Protein AF-A0A0G0I652-F1 (afdb_monomer_lite)

Radius of gyration: 17.67 Å; chains: 1; bounding box: 47×29×38 Å

Secondary structure (DSSP, 8-state):
-----SHHHHHHT-HHHHHHHHHHHHHHHS-PPPHHHHHHHHHHHHHHHHHH-----HHHHHHHHHHHHHTPPP---

Foldseek 3Di:
DDPPDDPPVDVCQDPVNLVVQQVVCCVVPVDGDDSVRSSVVSVVVVVVCVVVCPPCDPVNVVVVVVVVVVPPPPPDD

Structure (mmCIF, N/CA/C/O backbone):
data_AF-A0A0G0I652-F1
#
_entry.id   AF-A0A0G0I652-F1
#
loop_
_atom_site.group_PDB
_atom_site.id
_atom_site.type_symbol
_atom_site.label_atom_id
_atom_site.label_alt_id
_atom_site.label_comp_id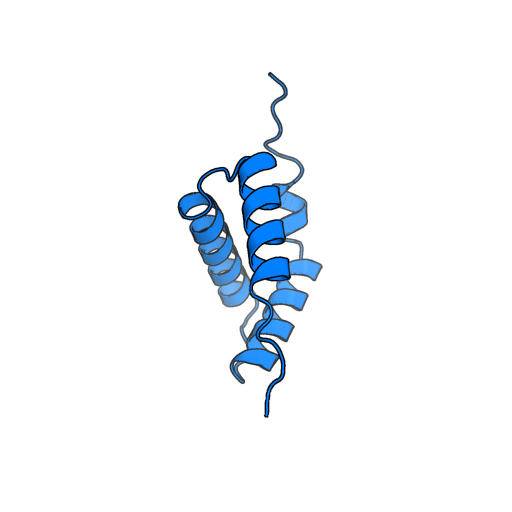
_atom_site.label_asym_id
_atom_site.label_entity_id
_atom_site.label_seq_id
_atom_site.pdbx_PDB_ins_code
_atom_site.Cartn_x
_atom_site.Cartn_y
_atom_site.Cartn_z
_atom_site.occupancy
_atom_site.B_iso_or_equiv
_atom_site.auth_seq_id
_atom_site.auth_comp_id
_atom_site.auth_asym_id
_atom_site.auth_atom_id
_atom_site.pdbx_PDB_model_num
ATOM 1 N N . MET A 1 1 ? 11.194 11.263 23.394 1.00 36.28 1 MET A N 1
ATOM 2 C CA . MET A 1 1 ? 10.443 11.087 22.133 1.00 36.28 1 MET A CA 1
ATOM 3 C C . MET A 1 1 ? 11.338 10.309 21.189 1.00 36.28 1 MET A C 1
ATOM 5 O O . MET A 1 1 ? 12.387 10.823 20.829 1.00 36.28 1 MET A O 1
ATOM 9 N N . GLN A 1 2 ? 11.025 9.044 20.910 1.00 34.72 2 GLN A N 1
ATOM 10 C CA . GLN A 1 2 ? 11.826 8.241 19.982 1.00 34.72 2 GLN A CA 1
ATOM 11 C C . GL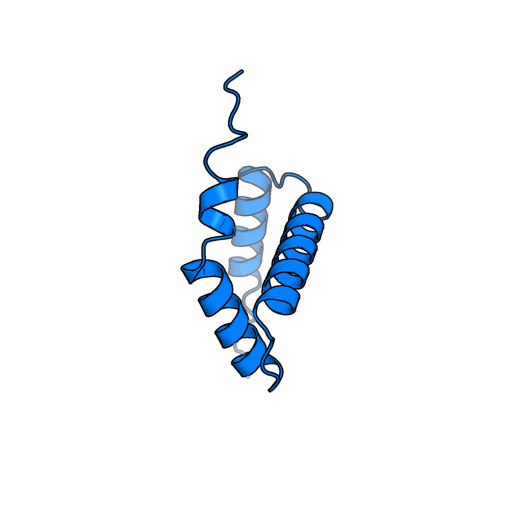N A 1 2 ? 11.371 8.562 18.552 1.00 34.72 2 GLN A C 1
ATOM 13 O O . GLN A 1 2 ? 10.190 8.425 18.240 1.00 34.72 2 GLN A O 1
ATOM 18 N N . ASN A 1 3 ? 12.301 9.038 17.720 1.00 42.44 3 ASN A N 1
ATOM 19 C CA . ASN A 1 3 ? 12.106 9.245 16.285 1.00 42.44 3 ASN A CA 1
ATOM 20 C C . ASN A 1 3 ? 11.959 7.880 15.601 1.00 42.44 3 ASN A C 1
ATOM 22 O O . ASN A 1 3 ? 12.950 7.244 15.251 1.00 42.44 3 ASN A O 1
ATOM 26 N N . ILE A 1 4 ? 10.720 7.429 15.422 1.00 46.00 4 ILE A N 1
ATOM 27 C CA . ILE A 1 4 ? 10.384 6.260 14.605 1.00 46.00 4 ILE A CA 1
ATOM 28 C C . ILE A 1 4 ? 10.010 6.781 13.214 1.00 46.00 4 ILE A C 1
ATOM 30 O O . ILE A 1 4 ? 8.829 6.953 12.932 1.00 46.00 4 ILE A O 1
ATOM 34 N N . THR A 1 5 ? 10.976 7.119 12.356 1.00 49.19 5 THR A N 1
ATOM 35 C CA . THR A 1 5 ? 10.609 7.713 11.048 1.00 49.19 5 THR A CA 1
ATOM 36 C C . THR A 1 5 ? 11.425 7.290 9.831 1.00 49.19 5 THR A C 1
ATOM 38 O O . THR A 1 5 ? 11.053 7.687 8.735 1.00 49.19 5 THR A O 1
ATOM 41 N N . ALA A 1 6 ? 12.460 6.452 9.946 1.00 47.00 6 ALA A N 1
ATOM 42 C CA . ALA A 1 6 ? 13.239 6.039 8.765 1.00 47.00 6 ALA A CA 1
ATOM 43 C C . ALA A 1 6 ? 13.156 4.536 8.441 1.00 47.00 6 ALA A C 1
ATOM 45 O O . ALA A 1 6 ? 13.030 4.168 7.276 1.00 47.00 6 ALA A O 1
ATOM 46 N N . GLU A 1 7 ? 13.164 3.658 9.444 1.00 42.47 7 GLU A N 1
ATOM 47 C CA . GLU A 1 7 ? 13.250 2.207 9.207 1.00 42.47 7 GLU A CA 1
ATOM 48 C C . GLU A 1 7 ? 11.947 1.503 8.755 1.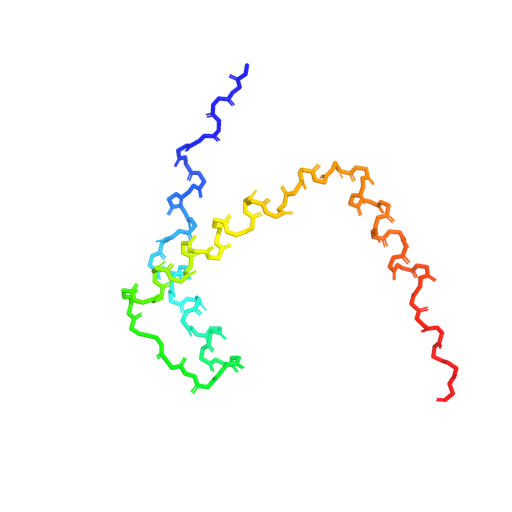00 42.47 7 GLU A C 1
ATOM 50 O O . GLU A 1 7 ? 12.041 0.602 7.921 1.00 42.47 7 GLU A O 1
ATOM 55 N N . PRO A 1 8 ? 10.722 1.895 9.178 1.00 54.53 8 PRO A N 1
ATOM 56 C CA . PRO A 1 8 ? 9.502 1.1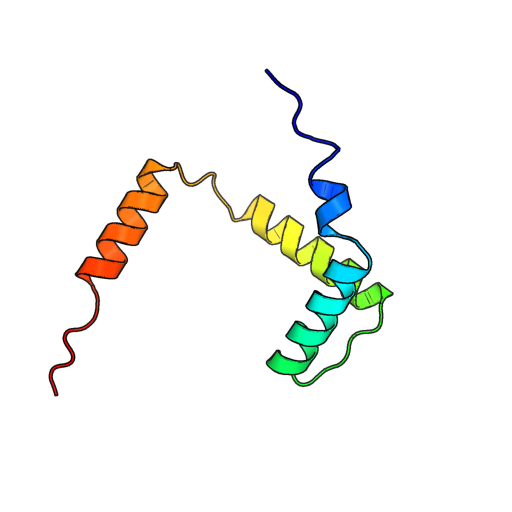88 8.758 1.00 54.53 8 PRO A CA 1
ATOM 57 C C . PRO A 1 8 ? 9.111 1.439 7.292 1.00 54.53 8 PRO A C 1
ATOM 59 O O . PRO A 1 8 ? 8.499 0.587 6.653 1.00 54.53 8 PRO A O 1
ATOM 62 N N . ILE A 1 9 ? 9.456 2.614 6.754 1.00 52.53 9 ILE A N 1
ATOM 63 C CA . ILE A 1 9 ? 8.977 3.086 5.444 1.00 52.53 9 ILE A CA 1
ATOM 64 C C . ILE A 1 9 ? 9.703 2.361 4.300 1.00 52.53 9 ILE A C 1
ATOM 66 O O . ILE A 1 9 ? 9.093 2.037 3.282 1.00 52.53 9 ILE A O 1
ATOM 70 N N . LEU A 1 10 ? 10.992 2.043 4.476 1.00 50.97 10 LEU A N 1
ATOM 71 C CA . LEU A 1 10 ? 11.787 1.328 3.468 1.00 50.97 10 LEU A CA 1
ATOM 72 C C . LEU A 1 10 ? 11.349 -0.136 3.307 1.00 50.97 10 LEU A C 1
ATOM 74 O O . LEU A 1 10 ? 11.339 -0.651 2.191 1.00 50.97 10 LEU A O 1
ATOM 78 N N . MET A 1 11 ? 10.913 -0.791 4.389 1.00 56.81 11 MET A N 1
ATOM 79 C CA . MET A 1 11 ? 10.387 -2.163 4.335 1.00 56.81 11 MET A CA 1
ATOM 80 C C . MET A 1 11 ? 9.017 -2.236 3.631 1.00 56.81 11 MET A C 1
ATOM 82 O O . MET A 1 11 ? 8.641 -3.281 3.103 1.00 56.81 11 MET A O 1
ATOM 86 N N . GLN A 1 12 ? 8.279 -1.122 3.590 1.00 65.69 12 GLN A N 1
ATOM 87 C CA . GLN A 1 12 ? 6.918 -1.042 3.062 1.00 65.69 12 GLN A CA 1
ATOM 88 C C . GLN A 1 12 ? 6.843 -0.956 1.528 1.00 65.69 12 GLN A C 1
ATOM 90 O O . GLN A 1 12 ? 5.856 -1.408 0.945 1.00 65.69 12 GLN A O 1
ATOM 95 N N . PHE A 1 13 ? 7.890 -0.453 0.867 1.00 79.44 13 PHE A N 1
ATOM 96 C CA . PHE A 1 13 ? 7.987 -0.340 -0.599 1.00 79.44 13 PHE A CA 1
ATOM 97 C C . PHE A 1 13 ? 9.140 -1.164 -1.193 1.00 79.44 13 PHE A C 1
ATOM 99 O O . PHE A 1 13 ? 9.717 -0.784 -2.212 1.00 79.44 13 PHE A O 1
ATOM 106 N N . SER A 1 14 ? 9.492 -2.280 -0.551 1.00 87.31 14 SER A N 1
ATOM 107 C CA . SER A 1 14 ? 10.459 -3.228 -1.100 1.00 87.31 14 SER A CA 1
ATOM 108 C C . SER A 1 14 ? 9.952 -3.856 -2.403 1.00 87.31 14 SER A C 1
ATOM 110 O O . SER A 1 14 ? 8.751 -3.928 -2.662 1.00 87.31 14 SER A O 1
ATOM 112 N N . ASP A 1 15 ? 10.865 -4.376 -3.218 1.00 88.88 15 ASP A N 1
ATOM 113 C CA . ASP A 1 15 ? 10.528 -5.102 -4.449 1.00 88.88 15 ASP A CA 1
ATO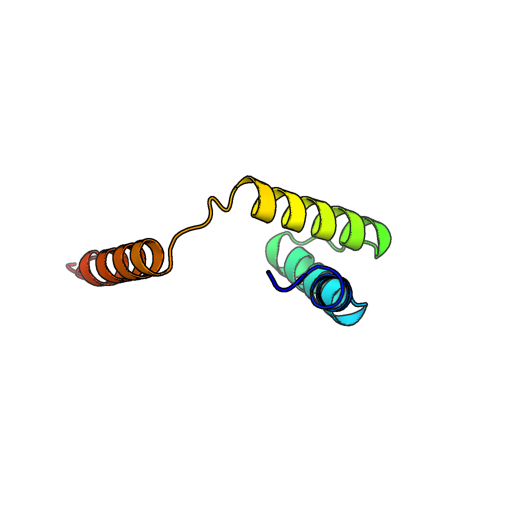M 114 C C . ASP A 1 15 ? 9.490 -6.206 -4.217 1.00 88.88 15 ASP A C 1
ATOM 116 O O . ASP A 1 15 ? 8.555 -6.365 -5.000 1.00 88.88 15 ASP A O 1
ATOM 120 N N . GLU A 1 16 ? 9.617 -6.925 -3.100 1.00 90.44 16 GLU A N 1
ATOM 121 C CA . GLU A 1 16 ? 8.683 -7.975 -2.707 1.00 90.44 16 GLU A CA 1
ATOM 122 C C . GLU A 1 16 ? 7.286 -7.417 -2.392 1.00 90.44 16 GLU A C 1
ATOM 124 O O . GLU A 1 16 ? 6.277 -8.012 -2.781 1.00 90.44 16 GLU A O 1
ATOM 129 N N . SER A 1 17 ? 7.194 -6.275 -1.699 1.00 89.62 17 SER A N 1
ATOM 130 C CA . SER A 1 17 ? 5.898 -5.672 -1.370 1.00 89.62 17 SER A CA 1
ATOM 131 C C . SER A 1 17 ? 5.211 -5.101 -2.611 1.00 89.62 17 SER A C 1
ATOM 133 O O . SER A 1 17 ? 3.997 -5.260 -2.763 1.00 89.62 17 SER A O 1
ATOM 135 N N . ILE A 1 18 ? 5.981 -4.517 -3.534 1.00 93.06 18 ILE A N 1
ATOM 136 C CA . ILE A 1 18 ? 5.474 -4.043 -4.825 1.00 93.06 18 ILE A CA 1
ATOM 137 C C . ILE A 1 18 ? 4.965 -5.211 -5.670 1.00 93.06 18 ILE A C 1
ATOM 139 O O . ILE A 1 18 ? 3.888 -5.104 -6.257 1.00 93.06 18 ILE A O 1
ATOM 143 N N . GLU A 1 19 ? 5.663 -6.346 -5.690 1.00 94.69 19 GLU A N 1
ATOM 144 C CA . GLU A 1 19 ? 5.203 -7.511 -6.447 1.00 94.69 19 GLU A CA 1
ATOM 145 C C . GLU A 1 19 ? 3.914 -8.104 -5.865 1.00 94.69 19 GLU A C 1
ATOM 147 O O . GLU A 1 19 ? 2.958 -8.378 -6.595 1.00 94.69 19 GLU A O 1
ATOM 152 N N . LYS A 1 20 ? 3.817 -8.194 -4.533 1.00 93.38 20 LYS A N 1
ATOM 153 C CA . LYS A 1 20 ? 2.568 -8.584 -3.861 1.00 93.38 20 LYS A CA 1
ATOM 154 C C . LYS A 1 20 ? 1.425 -7.623 -4.187 1.00 93.38 20 LYS A C 1
ATOM 156 O O . LYS A 1 20 ? 0.310 -8.072 -4.445 1.00 93.38 20 LYS A O 1
ATOM 161 N N . PHE A 1 21 ? 1.687 -6.316 -4.206 1.00 93.44 21 PHE A N 1
ATOM 162 C CA . PHE A 1 21 ? 0.683 -5.318 -4.572 1.00 93.44 21 PHE A CA 1
ATOM 163 C C . PHE A 1 21 ? 0.187 -5.509 -6.012 1.00 93.44 21 PHE A C 1
ATOM 165 O O . PHE A 1 21 ? -1.023 -5.498 -6.239 1.00 93.44 21 PHE A O 1
ATOM 172 N N . ARG A 1 22 ? 1.090 -5.755 -6.971 1.00 96.00 22 ARG A N 1
ATOM 173 C CA . ARG A 1 22 ? 0.741 -6.040 -8.377 1.00 96.00 22 ARG A CA 1
ATOM 174 C C . ARG A 1 22 ? -0.151 -7.270 -8.499 1.00 96.00 22 ARG A C 1
ATOM 176 O O . ARG A 1 22 ? -1.198 -7.194 -9.139 1.00 96.00 22 ARG A O 1
ATOM 183 N N . MET A 1 23 ? 0.224 -8.363 -7.835 1.00 96.38 23 MET A N 1
ATOM 184 C CA . MET A 1 23 ? -0.558 -9.600 -7.825 1.00 96.38 23 MET A CA 1
ATOM 185 C C . MET A 1 23 ? -1.969 -9.370 -7.267 1.00 96.38 23 MET A C 1
ATOM 187 O O . MET A 1 23 ? -2.951 -9.773 -7.886 1.00 96.38 23 MET A O 1
ATOM 191 N N . LEU A 1 24 ? -2.088 -8.684 -6.125 1.00 95.88 24 LEU A N 1
ATOM 192 C CA . LEU A 1 24 ? -3.385 -8.383 -5.512 1.00 95.88 24 LEU A CA 1
ATOM 193 C C . LEU A 1 24 ? -4.247 -7.476 -6.395 1.00 95.88 24 LEU A C 1
ATOM 195 O O . LEU A 1 24 ? -5.453 -7.696 -6.517 1.00 95.88 24 LEU A O 1
ATOM 199 N N . TYR A 1 25 ? -3.640 -6.467 -7.021 1.00 95.56 25 TYR A N 1
ATOM 200 C CA . TYR A 1 25 ? -4.341 -5.565 -7.928 1.00 95.56 25 TYR A CA 1
ATOM 201 C C . TYR A 1 25 ? -4.888 -6.325 -9.144 1.00 95.56 25 TYR A C 1
ATOM 203 O O . TYR A 1 25 ? -6.061 -6.174 -9.487 1.00 95.56 25 TYR A O 1
ATOM 211 N N . SER A 1 26 ? -4.076 -7.207 -9.731 1.00 96.62 26 SER A N 1
ATOM 212 C CA . SER A 1 26 ? -4.480 -8.056 -10.854 1.00 96.62 26 SER A CA 1
ATOM 213 C C . SER A 1 26 ? -5.611 -9.010 -10.474 1.00 96.62 26 SER A C 1
ATOM 215 O O . SER A 1 26 ? -6.655 -9.018 -11.122 1.00 96.62 26 SER A O 1
ATOM 217 N N . GLN A 1 27 ? -5.491 -9.717 -9.349 1.00 96.19 27 GLN A N 1
ATOM 218 C CA . GLN A 1 27 ? -6.543 -10.613 -8.855 1.00 96.19 27 GLN A CA 1
ATOM 219 C C . GLN A 1 27 ? -7.865 -9.888 -8.574 1.00 96.19 27 GLN A C 1
ATOM 221 O O . GLN A 1 27 ? -8.939 -10.452 -8.782 1.00 96.19 27 GLN A O 1
ATOM 226 N N . ARG A 1 28 ? -7.808 -8.645 -8.080 1.00 96.25 28 ARG A N 1
ATOM 227 C CA . ARG A 1 28 ? -9.006 -7.895 -7.688 1.00 96.25 28 ARG A CA 1
ATOM 228 C C . ARG A 1 28 ? -9.677 -7.167 -8.850 1.00 96.25 28 ARG A C 1
ATOM 230 O O . ARG A 1 28 ? -10.899 -7.046 -8.842 1.00 96.25 28 ARG A O 1
ATOM 237 N N . PHE A 1 29 ? -8.898 -6.659 -9.802 1.00 95.62 29 PHE A N 1
ATOM 238 C CA . PHE A 1 29 ? -9.381 -5.766 -10.861 1.00 95.62 29 PHE A CA 1
ATOM 239 C C . PHE A 1 29 ? -9.180 -6.315 -12.280 1.00 95.62 29 PHE A C 1
ATOM 241 O O . PHE A 1 29 ? -9.596 -5.661 -13.235 1.00 95.62 29 PHE A O 1
ATOM 248 N N . GLY A 1 30 ? -8.552 -7.485 -12.433 1.00 95.69 30 GLY A N 1
ATOM 249 C CA . GLY A 1 30 ? -8.263 -8.105 -13.728 1.00 95.69 30 GLY A CA 1
ATOM 250 C C . GLY A 1 30 ? -7.274 -7.306 -14.578 1.00 95.69 30 GLY A C 1
ATOM 251 O O . GLY A 1 30 ? -7.362 -7.334 -15.803 1.00 95.69 30 GLY A O 1
ATOM 252 N N . LYS A 1 31 ? -6.392 -6.523 -13.944 1.00 94.69 31 LYS A N 1
ATOM 253 C CA . LYS A 1 31 ? -5.438 -5.637 -14.622 1.00 94.69 31 LYS A CA 1
ATOM 254 C C . LYS A 1 31 ? -4.046 -5.794 -14.043 1.00 94.69 31 LYS A C 1
ATOM 256 O O . LYS A 1 31 ? -3.846 -5.576 -12.850 1.00 94.69 31 LYS A O 1
ATOM 261 N N . ASP A 1 32 ? -3.082 -6.066 -14.907 1.00 95.38 32 ASP A N 1
ATOM 262 C CA . ASP A 1 32 ? -1.679 -6.047 -14.525 1.00 95.38 32 ASP A CA 1
ATOM 263 C C . ASP A 1 32 ? -1.143 -4.617 -14.537 1.00 95.38 32 ASP A C 1
ATOM 265 O O . ASP A 1 32 ? -1.426 -3.823 -15.436 1.00 95.38 32 ASP A O 1
ATOM 269 N N . LEU A 1 33 ? -0.358 -4.290 -13.516 1.00 94.38 33 LEU A N 1
ATOM 270 C CA . LEU A 1 33 ? 0.348 -3.020 -13.430 1.00 94.38 33 LEU A CA 1
ATOM 271 C C . LEU A 1 33 ? 1.800 -3.225 -13.845 1.00 94.38 33 LEU A C 1
ATOM 273 O O . LEU A 1 33 ? 2.433 -4.214 -13.456 1.00 94.38 33 LEU A O 1
ATOM 277 N N . ASP A 1 34 ? 2.362 -2.265 -14.574 1.00 95.50 34 ASP A N 1
ATOM 278 C CA . ASP A 1 34 ? 3.812 -2.147 -14.654 1.00 95.50 34 ASP A CA 1
ATOM 279 C C . ASP A 1 34 ? 4.383 -1.740 -13.284 1.00 95.50 34 ASP A C 1
ATOM 281 O O . ASP A 1 34 ? 3.677 -1.254 -12.392 1.00 95.50 34 ASP A O 1
ATOM 285 N N . ARG A 1 35 ? 5.686 -1.953 -13.103 1.00 91.44 35 ARG A N 1
ATOM 286 C CA . ARG A 1 35 ? 6.347 -1.736 -11.814 1.00 91.44 35 ARG A CA 1
ATOM 287 C C . ARG A 1 35 ? 6.304 -0.275 -11.350 1.00 91.44 35 ARG A C 1
ATOM 289 O O . ARG A 1 35 ? 6.155 -0.036 -10.153 1.00 91.44 35 ARG A O 1
ATOM 296 N N . LYS A 1 36 ? 6.414 0.694 -12.263 1.00 93.50 36 LYS A N 1
ATOM 297 C CA . LYS A 1 36 ? 6.388 2.124 -11.926 1.00 93.50 36 LYS A CA 1
ATOM 298 C C . LYS A 1 36 ? 4.990 2.531 -11.467 1.00 93.50 36 LYS A C 1
ATOM 300 O O . LYS A 1 36 ? 4.845 3.131 -10.406 1.00 93.50 36 LYS A O 1
ATOM 305 N N . THR A 1 37 ? 3.964 2.136 -12.215 1.00 95.19 37 THR A N 1
ATOM 306 C CA . THR A 1 37 ? 2.565 2.406 -11.869 1.00 95.19 37 THR A CA 1
ATOM 307 C C . THR A 1 37 ? 2.182 1.747 -10.544 1.00 95.19 37 THR A C 1
ATOM 309 O O . THR A 1 37 ? 1.534 2.372 -9.704 1.00 95.19 37 THR A O 1
ATOM 312 N N . ALA A 1 38 ? 2.632 0.511 -10.306 1.00 94.12 38 ALA A N 1
ATOM 313 C CA . ALA A 1 38 ? 2.421 -0.183 -9.039 1.00 94.12 38 ALA A CA 1
ATOM 314 C C . ALA A 1 38 ? 3.022 0.579 -7.851 1.00 94.12 38 ALA A C 1
ATOM 316 O O . ALA A 1 38 ? 2.363 0.735 -6.824 1.00 94.12 38 ALA A O 1
ATOM 317 N N . PHE A 1 39 ? 4.238 1.102 -8.013 1.00 92.56 39 PHE A N 1
ATOM 318 C CA . PHE A 1 39 ? 4.905 1.910 -6.998 1.00 92.56 39 PHE A CA 1
ATOM 319 C C . PHE A 1 39 ? 4.139 3.207 -6.707 1.00 92.56 39 PHE A C 1
ATOM 321 O O . PHE A 1 39 ? 3.814 3.487 -5.554 1.00 92.56 39 PHE A O 1
ATOM 328 N N . GLU A 1 40 ? 3.760 3.959 -7.744 1.00 93.88 40 GLU A N 1
ATOM 329 C CA . GLU A 1 40 ? 2.990 5.200 -7.589 1.00 93.88 40 GLU A CA 1
ATOM 330 C C . GLU A 1 40 ? 1.638 4.965 -6.897 1.00 93.88 40 GLU A C 1
ATOM 332 O O . GLU A 1 40 ? 1.205 5.759 -6.058 1.00 93.88 40 GLU A O 1
ATOM 337 N N . TYR A 1 41 ? 0.950 3.873 -7.236 1.00 94.31 41 TYR A N 1
ATOM 338 C CA . TYR A 1 41 ? -0.348 3.537 -6.649 1.00 94.31 41 TYR A CA 1
ATOM 339 C C . TYR A 1 41 ? -0.209 3.096 -5.197 1.00 94.31 41 TYR A C 1
ATOM 341 O O . TYR A 1 41 ? -0.990 3.539 -4.353 1.00 94.31 41 TYR A O 1
ATOM 349 N N . ALA A 1 42 ? 0.803 2.284 -4.886 1.00 89.88 42 ALA A N 1
ATOM 350 C CA . ALA A 1 42 ? 1.103 1.891 -3.518 1.00 89.88 42 ALA A CA 1
ATOM 351 C C . ALA A 1 42 ? 1.420 3.121 -2.646 1.00 89.88 42 ALA A C 1
ATOM 353 O O . ALA A 1 42 ? 0.911 3.229 -1.530 1.00 89.88 42 ALA A O 1
ATOM 354 N N . GLN A 1 43 ? 2.189 4.088 -3.163 1.00 90.12 43 GLN A N 1
ATOM 355 C CA . GLN A 1 43 ? 2.487 5.339 -2.456 1.00 90.12 43 GLN A CA 1
ATOM 356 C C . GLN A 1 43 ? 1.231 6.176 -2.194 1.00 90.12 43 GLN A C 1
ATOM 358 O O . GLN A 1 43 ? 1.022 6.649 -1.076 1.00 90.12 43 GLN A O 1
ATOM 363 N N . LYS A 1 44 ? 0.363 6.335 -3.201 1.00 90.69 44 LYS A N 1
ATOM 364 C CA . LYS A 1 44 ? -0.913 7.055 -3.049 1.00 90.69 44 LYS A CA 1
ATOM 365 C C . LYS A 1 44 ? -1.829 6.376 -2.036 1.00 90.69 44 LYS A C 1
ATOM 367 O O . LYS A 1 44 ? -2.430 7.065 -1.216 1.00 90.69 44 LYS A O 1
ATOM 372 N N . LEU A 1 45 ? -1.913 5.046 -2.068 1.00 88.50 45 LEU A N 1
ATOM 373 C CA . LEU A 1 45 ? -2.689 4.268 -1.105 1.00 88.50 45 LEU A CA 1
ATOM 374 C C . LEU A 1 45 ? -2.163 4.477 0.314 1.00 88.50 45 LEU A C 1
ATOM 376 O O . LEU A 1 45 ? -2.945 4.759 1.216 1.00 88.50 45 LEU A O 1
ATOM 380 N N . PHE A 1 46 ? -0.848 4.388 0.505 1.00 84.06 46 PHE A N 1
ATOM 381 C CA . PHE A 1 46 ? -0.246 4.624 1.809 1.00 84.06 46 PHE A CA 1
ATOM 382 C C . PHE A 1 46 ? -0.541 6.035 2.314 1.00 84.06 46 PHE A C 1
ATOM 384 O O . PHE A 1 46 ? -1.024 6.194 3.431 1.00 84.06 46 PHE A O 1
ATOM 391 N N . ARG A 1 47 ? -0.366 7.053 1.466 1.00 83.69 47 ARG A N 1
ATOM 392 C CA . ARG A 1 47 ? -0.674 8.437 1.831 1.00 83.69 47 ARG A CA 1
ATOM 393 C C . ARG A 1 47 ? -2.150 8.634 2.171 1.00 83.69 47 ARG A C 1
ATOM 395 O O . ARG A 1 47 ? -2.475 9.361 3.105 1.00 83.69 47 ARG A O 1
ATOM 402 N N . ALA A 1 48 ? -3.050 7.986 1.435 1.00 82.50 48 ALA A N 1
ATOM 403 C CA . ALA A 1 48 ? -4.474 8.010 1.739 1.00 82.50 48 ALA A CA 1
ATOM 404 C C . ALA A 1 48 ? -4.763 7.363 3.100 1.00 82.50 48 ALA A C 1
ATOM 406 O O . ALA A 1 48 ? -5.538 7.917 3.875 1.00 82.50 48 ALA A O 1
ATOM 407 N N . ILE A 1 49 ? -4.111 6.242 3.425 1.00 80.31 49 ILE A N 1
ATOM 408 C CA . ILE A 1 49 ? -4.199 5.612 4.748 1.00 80.31 49 ILE A CA 1
ATOM 409 C C . ILE A 1 49 ? -3.675 6.569 5.818 1.00 80.31 49 ILE A C 1
ATOM 411 O O . ILE A 1 49 ? -4.387 6.804 6.776 1.00 80.31 49 ILE A O 1
ATOM 415 N N . GLU A 1 50 ? -2.505 7.186 5.655 1.00 75.62 50 GLU A N 1
ATOM 416 C CA . GLU A 1 50 ? -1.982 8.158 6.630 1.00 75.62 50 GLU A CA 1
ATOM 417 C C . GLU A 1 50 ? -2.940 9.331 6.886 1.00 75.62 50 GLU A C 1
ATOM 419 O O . GLU A 1 50 ? -3.097 9.764 8.024 1.00 75.62 50 GLU A O 1
ATOM 424 N N . LEU A 1 51 ? -3.575 9.855 5.834 1.00 77.00 51 LEU A N 1
ATOM 425 C CA . LEU A 1 51 ? -4.478 11.005 5.933 1.00 77.00 51 LEU A CA 1
ATOM 426 C C . LEU A 1 51 ? -5.849 10.636 6.509 1.00 77.00 51 LEU A C 1
ATOM 428 O O . LEU A 1 51 ? -6.479 11.458 7.170 1.00 77.00 51 LEU A O 1
ATOM 432 N N . THR A 1 52 ? -6.334 9.427 6.225 1.00 70.88 52 THR A N 1
ATOM 433 C CA . THR A 1 52 ? -7.670 8.968 6.644 1.00 70.88 52 THR A CA 1
ATOM 434 C C . THR A 1 52 ? -7.648 8.194 7.953 1.00 70.88 52 THR A C 1
ATOM 436 O O . THR A 1 52 ? -8.654 8.155 8.662 1.00 70.88 52 THR A O 1
ATOM 439 N N . TYR A 1 53 ? -6.507 7.610 8.314 1.00 64.81 53 TYR A N 1
ATOM 440 C CA . TYR A 1 53 ? -6.284 7.001 9.611 1.00 64.81 53 TYR A CA 1
ATOM 441 C C . TYR A 1 53 ? -6.082 8.118 10.637 1.00 64.81 53 TYR A C 1
ATOM 443 O O . TYR A 1 53 ? -4.969 8.438 11.052 1.00 64.81 53 TYR A O 1
ATOM 451 N N . VAL A 1 54 ? -7.197 8.705 11.082 1.00 57.41 54 VAL A N 1
ATOM 452 C CA . VAL A 1 54 ? -7.264 9.337 12.404 1.00 57.41 54 VAL A CA 1
ATOM 453 C C . VAL A 1 54 ? -6.671 8.313 13.360 1.00 57.41 54 VAL A C 1
ATOM 455 O O . VAL A 1 54 ? -7.097 7.160 13.298 1.00 57.41 54 VAL A O 1
ATOM 458 N N . GLN A 1 55 ? -5.671 8.682 14.171 1.00 58.53 55 GLN A N 1
ATOM 459 C CA . GLN A 1 55 ? -5.072 7.761 15.136 1.00 58.53 55 GLN A CA 1
ATOM 460 C C . GLN A 1 55 ? -6.177 7.168 16.011 1.00 58.53 55 GLN A C 1
ATOM 462 O O . GLN A 1 55 ? -6.593 7.753 17.007 1.00 58.53 55 GLN A O 1
ATOM 467 N N . MET A 1 56 ? -6.689 6.013 15.602 1.00 60.03 56 MET A N 1
ATOM 468 C CA . MET A 1 56 ? -7.679 5.281 16.350 1.00 60.03 56 MET A CA 1
ATOM 469 C C . MET A 1 56 ? -6.926 4.805 17.574 1.00 60.03 56 MET A C 1
ATOM 471 O O . MET A 1 56 ? -5.975 4.023 17.459 1.00 60.03 56 MET A O 1
ATOM 475 N N . SER A 1 57 ? -7.298 5.331 18.738 1.00 67.94 57 SER A N 1
ATOM 476 C CA . SER A 1 57 ? -6.679 4.879 19.969 1.00 67.94 57 SER A CA 1
ATOM 477 C C . SER A 1 57 ? -6.884 3.365 20.080 1.00 67.94 57 SER A C 1
ATOM 479 O O . SER A 1 57 ? -7.866 2.803 19.581 1.00 67.94 57 SER A O 1
ATOM 481 N N . VAL A 1 58 ? -5.969 2.668 20.754 1.00 66.25 58 VAL A N 1
ATOM 482 C CA . VAL A 1 58 ? -6.125 1.225 21.009 1.00 66.25 58 VAL A CA 1
ATOM 483 C C . VAL A 1 58 ? -7.483 0.931 21.670 1.00 66.25 58 VAL A C 1
ATOM 485 O O . VAL A 1 58 ? -8.062 -0.134 21.452 1.00 66.25 58 VAL A O 1
ATOM 488 N N . ALA A 1 59 ? -8.021 1.886 22.437 1.00 67.94 59 ALA A N 1
ATOM 489 C CA . ALA A 1 59 ? -9.350 1.815 23.032 1.00 67.94 59 ALA A CA 1
ATOM 490 C C . ALA A 1 59 ? -10.472 1.879 21.981 1.00 67.94 59 ALA A C 1
ATOM 492 O O . ALA A 1 59 ? -11.356 1.023 21.990 1.00 67.94 59 ALA A O 1
ATOM 493 N N . ASP A 1 60 ? -10.407 2.811 21.030 1.00 73.38 60 ASP A N 1
ATOM 494 C CA . ASP A 1 60 ? -11.398 2.936 19.954 1.00 73.38 60 ASP A CA 1
ATOM 495 C C . ASP A 1 60 ? -11.402 1.711 19.037 1.00 73.38 60 ASP A C 1
ATOM 497 O O . ASP A 1 60 ? -12.467 1.215 18.659 1.00 73.38 60 ASP A O 1
ATOM 501 N N . PHE A 1 61 ? -10.222 1.148 18.760 1.00 75.69 61 PHE A N 1
ATOM 502 C CA . PHE A 1 61 ? -10.103 -0.101 18.012 1.00 75.69 61 PHE A CA 1
ATOM 503 C C . PHE A 1 61 ? -10.735 -1.276 18.765 1.00 75.69 61 PHE A C 1
ATOM 505 O O . PHE A 1 61 ? -11.510 -2.040 18.185 1.00 75.69 61 PHE A O 1
ATOM 512 N N . LYS A 1 62 ? -10.466 -1.412 20.071 1.00 77.38 62 LYS A N 1
ATOM 513 C CA . LYS A 1 62 ? -11.089 -2.446 20.915 1.00 77.38 62 LYS A CA 1
ATOM 514 C C . LYS A 1 62 ? -12.611 -2.292 20.966 1.00 77.38 62 LYS A C 1
ATOM 516 O O . LYS A 1 62 ? -13.320 -3.289 20.838 1.00 77.38 62 LYS A O 1
ATOM 521 N N . ASN A 1 63 ? -13.112 -1.063 21.074 1.00 80.81 63 ASN A N 1
ATOM 522 C CA . ASN A 1 63 ? -14.545 -0.764 21.079 1.00 80.81 63 ASN A CA 1
ATOM 523 C C . ASN A 1 63 ? -15.204 -1.074 19.727 1.00 80.81 63 ASN A C 1
ATOM 525 O O . ASN A 1 63 ? -16.296 -1.639 19.681 1.00 80.81 63 ASN A O 1
ATOM 529 N N . LEU A 1 64 ? -14.537 -0.770 18.609 1.00 80.31 64 LEU A N 1
ATOM 530 C CA . LEU A 1 64 ? -15.001 -1.147 17.274 1.00 80.31 64 LEU A CA 1
ATOM 531 C C . LEU A 1 64 ? -15.059 -2.671 17.100 1.00 80.31 64 LEU A C 1
ATOM 533 O O . LEU A 1 64 ? -16.051 -3.189 16.589 1.00 80.31 64 LEU A O 1
ATOM 537 N N . GLN A 1 65 ? -14.032 -3.393 17.551 1.00 83.50 65 GLN A N 1
ATOM 538 C CA . GLN A 1 65 ? -14.005 -4.855 17.478 1.00 83.50 65 GLN A CA 1
ATOM 539 C C . GLN A 1 65 ? -15.062 -5.506 18.374 1.00 83.50 65 GLN A C 1
ATOM 541 O O . GLN A 1 65 ? -15.651 -6.511 17.982 1.00 83.50 65 GLN A O 1
ATOM 546 N N . LYS A 1 66 ? -15.335 -4.930 19.551 1.00 85.06 66 LYS A N 1
ATOM 547 C CA . LYS A 1 66 ? -16.423 -5.369 20.433 1.00 85.06 66 LYS A CA 1
ATOM 548 C C . LYS A 1 66 ? -17.777 -5.233 19.729 1.00 85.06 66 LYS A C 1
ATOM 550 O O . LYS A 1 66 ? -18.465 -6.236 19.570 1.00 85.06 66 LYS A O 1
ATOM 555 N N . ARG A 1 67 ? -18.070 -4.054 19.163 1.00 83.31 67 ARG A N 1
ATOM 556 C CA . ARG A 1 67 ? -19.299 -3.814 18.385 1.00 83.31 67 ARG A CA 1
ATOM 557 C C . ARG A 1 67 ? -19.457 -4.784 17.216 1.00 83.31 67 ARG A C 1
ATOM 559 O O . ARG A 1 67 ? -20.520 -5.353 17.052 1.00 83.31 67 ARG A O 1
ATOM 566 N N . ARG A 1 68 ? -18.397 -5.047 16.444 1.00 82.00 68 ARG A N 1
ATOM 567 C CA . ARG A 1 68 ? -18.439 -6.004 15.317 1.00 82.00 68 ARG A CA 1
ATOM 568 C C . ARG A 1 68 ? -18.732 -7.447 15.735 1.00 82.00 68 ARG A C 1
ATOM 570 O O . ARG A 1 68 ? -19.255 -8.210 14.930 1.00 82.00 68 ARG A O 1
ATOM 577 N N . LYS A 1 69 ? -18.361 -7.838 16.958 1.00 82.88 69 LYS A N 1
ATOM 578 C CA . LYS A 1 69 ? -18.700 -9.155 17.517 1.00 82.88 69 LYS A CA 1
ATOM 579 C C . LYS A 1 69 ? -20.147 -9.203 18.004 1.00 82.88 69 LYS A C 1
ATOM 581 O O . LYS A 1 69 ? -20.775 -10.242 17.854 1.00 82.88 69 LYS A O 1
ATOM 586 N N . GLU A 1 70 ? -20.643 -8.097 18.553 1.00 81.94 70 GLU A N 1
ATOM 587 C CA . GLU A 1 70 ? -22.016 -7.942 19.053 1.00 81.94 70 GLU A CA 1
ATOM 588 C C . GLU A 1 70 ? -23.042 -7.772 17.926 1.00 81.94 70 GLU A C 1
ATOM 590 O O . GLU A 1 70 ? -24.170 -8.219 18.061 1.00 81.94 70 GLU A O 1
ATOM 595 N N . THR A 1 71 ? -22.652 -7.179 16.796 1.00 71.31 71 THR A N 1
ATOM 596 C CA . THR A 1 71 ? -23.506 -7.013 15.613 1.00 71.31 71 THR A CA 1
ATOM 597 C C . THR A 1 71 ? -23.226 -8.057 14.537 1.00 71.31 71 THR A C 1
ATOM 599 O O . THR A 1 71 ? -23.480 -7.792 13.359 1.00 71.31 71 THR A O 1
ATOM 602 N N . LYS A 1 72 ? -22.671 -9.230 14.883 1.00 61.34 72 LYS A N 1
ATOM 603 C CA . LYS A 1 72 ? -22.813 -10.376 13.975 1.00 61.34 72 LYS A CA 1
ATOM 604 C C . LYS A 1 72 ? -24.318 -10.538 13.747 1.00 61.34 72 LYS A C 1
ATOM 606 O O . LYS A 1 72 ? -25.027 -10.651 14.743 1.00 61.34 72 LYS A O 1
ATOM 611 N N . PRO A 1 73 ? -24.822 -10.479 12.503 1.00 56.69 73 PRO A N 1
ATOM 612 C CA . PRO A 1 73 ? -26.222 -10.778 12.285 1.00 56.69 73 PRO A CA 1
ATOM 613 C C . PRO A 1 73 ? -26.422 -12.203 12.784 1.00 56.69 73 PRO A C 1
ATOM 615 O O . PRO A 1 73 ? -25.709 -13.111 12.342 1.00 56.69 73 PRO A O 1
ATOM 618 N N . ASP A 1 74 ? -27.333 -12.382 13.738 1.00 54.59 74 ASP A N 1
ATOM 619 C CA . ASP A 1 74 ? -27.889 -13.698 13.986 1.00 54.59 74 ASP A CA 1
ATOM 620 C C . ASP A 1 74 ? -28.348 -14.208 12.625 1.00 54.59 74 ASP A C 1
ATOM 622 O O . ASP A 1 74 ? -2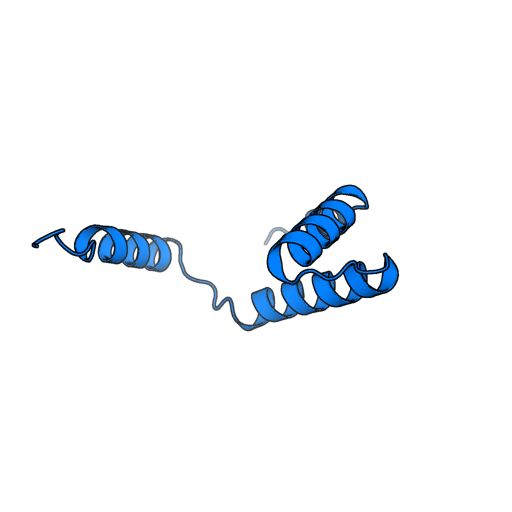9.157 -13.582 11.937 1.00 54.59 74 ASP A O 1
ATOM 626 N N . SER A 1 75 ? -27.747 -15.309 12.193 1.00 57.41 75 SER A N 1
ATOM 627 C CA . SER A 1 75 ? -28.243 -16.118 11.097 1.00 57.41 75 SER A CA 1
ATOM 628 C C . SER A 1 75 ? -29.615 -16.656 11.507 1.00 57.41 75 SER A C 1
ATOM 630 O O . SER A 1 75 ? -29.735 -17.784 11.974 1.00 57.41 75 SER A O 1
ATOM 632 N N . HIS A 1 76 ? -30.633 -15.811 11.379 1.00 52.28 76 HIS A N 1
ATOM 633 C CA . HIS A 1 76 ? -32.045 -16.144 11.445 1.00 52.28 76 HIS A CA 1
ATOM 634 C C . HIS A 1 76 ? -32.664 -15.836 10.081 1.00 52.28 76 HIS A C 1
ATOM 636 O O . HIS A 1 76 ? -33.220 -14.762 9.864 1.00 52.28 76 HIS A O 1
ATOM 642 N N . HIS A 1 77 ? -32.465 -16.758 9.139 1.00 40.03 77 HIS A N 1
ATOM 643 C CA . HIS A 1 77 ? -33.515 -17.520 8.450 1.00 40.03 77 HIS A CA 1
ATOM 644 C C . HIS A 1 77 ? -32.932 -18.315 7.283 1.00 40.03 77 HIS A C 1
ATOM 646 O O . HIS A 1 77 ? -32.188 -17.727 6.469 1.00 40.03 77 HIS A O 1
#

Sequence (77 aa):
MQNITAEPILMQFSDESIEKFRMLYSQRFGKDLDRKTAFEYAQKLFRAIELTYVQMSVADFKNLQKRRKETKPDSHH

pLDDT: mean 76.94, std 18.04, range [34.72, 96.62]